Protein AF-A0A8X6P2R5-F1 (afdb_monomer)

Mean predicted aligned error: 10.65 Å

Solvent-accessible surface area (backbone atoms only — not comparable to full-atom values): 6986 Å² total; per-residue (Å²): 124,99,54,51,82,60,43,61,66,60,49,16,66,75,67,75,42,58,52,66,58,53,51,44,44,39,43,71,74,64,56,28,42,82,30,75,70,79,88,73,84,86,79,54,84,68,47,58,60,54,51,50,55,51,51,53,53,52,51,52,46,39,72,77,31,88,56,49,70,78,73,58,84,86,85,84,88,81,93,84,74,93,63,94,65,81,55,64,92,75,45,50,32,60,32,83,59,75,77,80,71,82,72,80,79,79,127

Sequence (107 aa):
MRNPSTSTRSASLRLGIPRTTVTRILSKRLKLHPCKVQVLHELKPNDKPKRFYFTMRILYKSDEDNCYLKNVIFSDESTFHTSDYVNRRNCRIWGLESPRAIRKSTQ

Organism: Nephila pilipes (NCBI:txid299642)

Radius of gyration: 21.49 Å; Cα contacts (8 Å, |Δi|>4): 66; chains: 1; bounding box: 44×30×50 Å

InterPro domains:
  IPR036397 Ribonuclease H superfamily [G3DSA:3.30.420.10] (38-107)

Secondary structure (DSSP, 8-state):
---TT--HHHHHHHHT--HHHHHHIIIIIS--EEEEPP--PPPPTTHHHHHHHHHHHHHHHHHH-TTGGGGPPP--------S----GGG-EEEESS----------

Foldseek 3Di:
DVDQQDDLVNVCVVVVHDSVVSVCCLCPVVVWDWAQDDDDDDDDPVNVVVVVVVVVVVVVVCVVPVCPVVPDDDDDDDDDDPDPPPDSRPGITIGNDHCPPDDDPDD

Nearest PDB structures (foldseek):
  3nrv-assembly1_A  TM=4.110E-01  e=1.539E+00  Acinetobacter baylyi ADP1
  4j2n-assembly1_B  TM=4.995E-01  e=7.676E+00  Pukovnikvirus pukovnik

Structure (mmCIF, N/CA/C/O backbone):
data_AF-A0A8X6P2R5-F1
#
_entry.id   AF-A0A8X6P2R5-F1
#
loop_
_atom_site.group_PDB
_atom_site.id
_atom_site.type_symbol
_atom_site.label_atom_id
_atom_site.label_alt_id
_atom_site.label_comp_id
_atom_site.label_asym_id
_atom_site.label_entity_id
_atom_site.label_seq_id
_atom_site.pdbx_PDB_ins_code
_atom_site.Cartn_x
_atom_site.Cartn_y
_atom_site.Cartn_z
_atom_site.occupancy
_atom_site.B_iso_or_equiv
_atom_site.auth_seq_id
_atom_site.auth_comp_id
_atom_site.auth_asym_id
_atom_site.auth_atom_id
_atom_site.pdbx_PDB_model_num
ATOM 1 N N . MET A 1 1 ? -14.362 -11.516 21.074 1.00 48.41 1 MET A N 1
ATOM 2 C CA . MET A 1 1 ? -15.133 -10.828 20.011 1.00 48.41 1 MET A CA 1
ATOM 3 C C . MET A 1 1 ? -15.448 -11.852 18.934 1.00 48.41 1 MET A C 1
ATOM 5 O O . MET A 1 1 ? -14.516 -12.326 18.309 1.00 48.41 1 MET A O 1
ATOM 9 N N . ARG A 1 2 ? -16.721 -12.225 18.738 1.00 42.22 2 ARG A N 1
ATOM 10 C CA . ARG A 1 2 ? -17.123 -13.237 17.735 1.00 42.22 2 ARG A CA 1
ATOM 11 C C . ARG A 1 2 ? -17.077 -12.713 16.286 1.00 42.22 2 ARG A C 1
ATOM 13 O O . ARG A 1 2 ? -17.149 -13.500 15.359 1.00 42.22 2 ARG A O 1
ATOM 20 N N . ASN A 1 3 ? -16.935 -11.394 16.097 1.00 50.69 3 ASN A N 1
ATOM 21 C CA . ASN A 1 3 ? -16.794 -10.746 14.793 1.00 50.69 3 ASN A CA 1
ATOM 22 C C . ASN A 1 3 ? -15.559 -9.807 14.789 1.00 50.69 3 ASN A C 1
ATOM 24 O O . ASN A 1 3 ? -15.582 -8.798 15.507 1.00 50.69 3 ASN A O 1
ATOM 28 N N . PRO A 1 4 ? -14.511 -10.105 13.994 1.00 55.19 4 PRO A N 1
ATOM 29 C CA . PRO A 1 4 ? -13.272 -9.322 13.921 1.00 55.19 4 PRO A CA 1
ATOM 30 C C . PRO A 1 4 ? -13.463 -7.882 13.407 1.00 55.19 4 PRO A C 1
ATOM 32 O O . PRO A 1 4 ? -12.608 -7.029 13.632 1.00 55.19 4 PRO A O 1
ATOM 35 N N . SER A 1 5 ? -14.588 -7.586 12.746 1.00 56.22 5 SER A N 1
ATOM 36 C CA . SER A 1 5 ? -14.897 -6.280 12.142 1.00 56.22 5 SER A CA 1
ATOM 37 C C . SER A 1 5 ? -15.576 -5.290 13.097 1.00 56.22 5 SER A C 1
ATOM 39 O O . SER A 1 5 ? -15.911 -4.173 12.706 1.00 56.22 5 SER A O 1
ATOM 41 N N . THR A 1 6 ? -15.809 -5.672 14.355 1.00 67.19 6 THR A N 1
ATOM 42 C CA . THR A 1 6 ? -16.409 -4.766 15.339 1.00 67.19 6 THR A CA 1
ATOM 43 C C . THR A 1 6 ? -15.396 -3.719 15.806 1.00 67.19 6 THR A C 1
ATOM 45 O O . THR A 1 6 ? -14.401 -4.054 16.444 1.00 67.19 6 THR A O 1
ATOM 48 N N . SER A 1 7 ? -15.696 -2.434 15.597 1.00 75.56 7 SER A N 1
ATOM 49 C CA . SER A 1 7 ? -14.877 -1.347 16.144 1.00 75.56 7 SER A CA 1
ATOM 50 C C . SER A 1 7 ? -14.935 -1.294 17.680 1.00 75.56 7 SER A C 1
ATOM 52 O O . SER A 1 7 ? -15.951 -1.627 18.297 1.00 75.56 7 SER A O 1
ATOM 54 N N . THR A 1 8 ? -13.873 -0.794 18.323 1.00 81.50 8 THR A N 1
ATOM 55 C CA . THR A 1 8 ? -13.866 -0.579 19.785 1.00 81.50 8 THR A CA 1
ATOM 56 C C . THR A 1 8 ? -14.941 0.411 20.236 1.00 81.50 8 THR A C 1
ATOM 58 O O . THR A 1 8 ? -15.446 0.286 21.348 1.00 81.50 8 THR A O 1
ATOM 61 N N . ARG A 1 9 ? -15.350 1.341 19.361 1.00 81.31 9 ARG A N 1
ATOM 62 C CA . ARG A 1 9 ? -16.477 2.260 19.587 1.00 81.31 9 ARG A CA 1
ATOM 63 C C . ARG A 1 9 ? -17.809 1.509 19.633 1.00 81.31 9 ARG A C 1
ATOM 65 O O . ARG A 1 9 ? -18.557 1.655 20.589 1.00 81.31 9 ARG A O 1
ATOM 72 N N . SER A 1 10 ? -18.076 0.653 18.650 1.00 82.12 10 SER A N 1
ATOM 73 C CA . SER A 1 10 ? -19.306 -0.150 18.593 1.00 82.12 10 SER A CA 1
ATOM 74 C C . SER A 1 10 ? -19.378 -1.192 19.713 1.00 82.12 10 SER A C 1
ATOM 76 O O . SER A 1 10 ? -20.464 -1.542 20.164 1.00 82.12 10 SER A O 1
ATOM 78 N N . ALA A 1 11 ? -18.236 -1.724 20.157 1.00 83.56 11 ALA A N 1
ATOM 79 C CA . ALA A 1 11 ? -18.177 -2.609 21.320 1.00 83.56 11 ALA A CA 1
ATOM 80 C C . ALA A 1 11 ? -18.438 -1.850 22.628 1.00 83.56 11 ALA A C 1
ATOM 82 O O . ALA A 1 11 ? -19.183 -2.337 23.466 1.00 83.56 11 ALA A O 1
ATOM 83 N N . SER A 1 12 ? -17.867 -0.650 22.771 1.00 87.44 12 SER A N 1
ATOM 84 C CA . SER A 1 12 ? -18.115 0.241 23.909 1.00 87.44 12 SER A CA 1
ATOM 85 C C . SER A 1 12 ? -19.599 0.594 24.029 1.00 87.44 12 SER A C 1
ATOM 87 O O . SER A 1 12 ? -20.169 0.402 25.097 1.00 87.44 12 SER A O 1
ATOM 89 N N . LEU A 1 13 ? -20.241 0.985 22.921 1.00 86.75 13 LEU A N 1
ATOM 90 C CA . LEU A 1 13 ? -21.669 1.314 22.890 1.00 86.75 13 LEU A CA 1
ATOM 91 C C . LEU A 1 13 ? -22.553 0.115 23.260 1.00 86.75 13 LEU A C 1
ATOM 93 O O . LEU A 1 13 ? -23.443 0.244 24.088 1.00 86.75 13 LEU A O 1
ATOM 97 N N . ARG A 1 14 ? -22.291 -1.066 22.683 1.00 87.25 14 ARG A N 1
ATOM 98 C CA . ARG A 1 14 ? -23.108 -2.267 22.939 1.00 87.25 14 ARG A CA 1
ATOM 99 C C . ARG A 1 14 ? -22.955 -2.833 24.345 1.00 87.25 14 ARG A C 1
ATOM 101 O O . ARG A 1 14 ? -23.880 -3.458 24.839 1.00 87.25 14 ARG A O 1
ATOM 108 N N . LEU A 1 15 ? -21.777 -2.679 24.945 1.00 87.88 15 LEU A N 1
ATOM 109 C CA . LEU A 1 15 ? -21.485 -3.217 26.273 1.00 87.88 15 LEU A CA 1
ATOM 110 C C . LEU A 1 15 ? -21.691 -2.182 27.387 1.00 87.88 15 LEU A C 1
ATOM 112 O O . LEU A 1 15 ? -21.594 -2.545 28.551 1.00 87.88 15 LEU A O 1
ATOM 116 N N . GLY A 1 16 ? -21.903 -0.903 27.052 1.00 90.06 16 GLY A N 1
ATOM 117 C CA . GLY A 1 16 ? -21.950 0.192 28.029 1.00 90.06 16 GLY A CA 1
ATOM 118 C C . GLY A 1 16 ? -20.615 0.443 28.747 1.00 90.06 16 GLY A C 1
ATOM 119 O O . GLY A 1 16 ? -20.579 1.065 29.801 1.00 90.06 16 GLY A O 1
ATOM 120 N N . ILE A 1 17 ? -19.500 -0.057 28.205 1.00 91.81 17 ILE A N 1
ATOM 121 C CA . ILE A 1 17 ? -18.177 -0.002 28.842 1.00 91.81 17 ILE A CA 1
ATOM 122 C C . ILE A 1 17 ? -17.337 1.096 28.181 1.00 91.81 17 ILE A C 1
ATOM 124 O O . ILE A 1 17 ? -17.324 1.171 26.949 1.00 91.81 17 ILE A O 1
ATOM 128 N N . PRO A 1 18 ? -16.542 1.885 28.931 1.00 92.69 18 PRO A N 1
ATOM 129 C CA . PRO A 1 18 ? -15.615 2.844 28.339 1.00 92.69 18 PRO A CA 1
ATOM 130 C C . PRO A 1 18 ? -14.657 2.205 27.323 1.00 92.69 18 PRO A C 1
ATOM 132 O O . PRO A 1 18 ? -14.107 1.119 27.534 1.00 92.69 18 PRO A O 1
ATOM 135 N N . ARG A 1 19 ? -14.390 2.908 26.218 1.00 88.25 19 ARG A N 1
ATOM 136 C CA . ARG A 1 19 ? -13.525 2.426 25.122 1.00 88.25 19 ARG A CA 1
ATOM 137 C C . ARG A 1 19 ? -12.114 2.026 25.585 1.00 88.25 19 ARG A C 1
ATOM 139 O O . ARG A 1 19 ? -11.520 1.096 25.030 1.00 88.25 19 ARG A O 1
ATOM 146 N N . THR A 1 20 ? -11.583 2.695 26.605 1.00 90.25 20 THR A N 1
ATOM 147 C CA . THR A 1 20 ? -10.295 2.374 27.244 1.00 90.25 20 THR A CA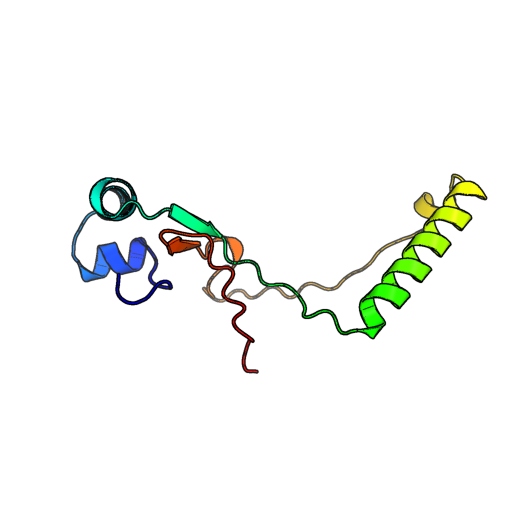 1
ATOM 148 C C . THR A 1 20 ? -10.323 0.989 27.885 1.00 90.25 20 THR A C 1
ATOM 150 O O . THR A 1 20 ? -9.428 0.177 27.650 1.00 90.25 20 THR A O 1
ATOM 153 N N . THR A 1 21 ? -11.393 0.668 28.611 1.00 91.06 21 THR A N 1
ATOM 154 C CA . THR A 1 21 ? -11.595 -0.645 29.228 1.00 91.06 21 THR A CA 1
ATOM 155 C C . THR A 1 21 ? -11.757 -1.735 28.174 1.00 91.06 21 THR A C 1
ATOM 157 O O . THR A 1 21 ? -11.115 -2.775 28.296 1.00 91.06 21 THR A O 1
ATOM 160 N N . VAL A 1 22 ? -12.499 -1.485 27.089 1.00 89.12 22 VAL A N 1
ATOM 161 C CA . VAL A 1 22 ? -12.587 -2.423 25.950 1.00 89.12 22 VAL A CA 1
ATOM 162 C C . VAL A 1 22 ? -11.198 -2.709 25.369 1.00 89.12 22 VAL A C 1
ATOM 164 O O . VAL A 1 22 ? -10.827 -3.865 25.183 1.00 89.12 22 VAL A O 1
ATOM 167 N N . THR A 1 23 ? -10.391 -1.670 25.143 1.00 87.69 23 THR A N 1
ATOM 168 C CA . THR A 1 23 ? -9.031 -1.811 24.592 1.00 87.69 23 THR A CA 1
ATOM 169 C C . THR A 1 23 ? -8.105 -2.566 25.551 1.00 87.69 23 THR A C 1
ATOM 171 O O . THR A 1 23 ? -7.314 -3.412 25.124 1.00 87.69 23 THR A O 1
ATOM 174 N N . ARG A 1 24 ? -8.229 -2.319 26.859 1.00 91.44 24 ARG A N 1
ATOM 175 C CA . ARG A 1 24 ? -7.473 -3.027 27.899 1.00 91.44 24 ARG A CA 1
ATOM 176 C C . ARG A 1 24 ? -7.858 -4.502 27.973 1.00 91.44 24 ARG A C 1
ATOM 178 O O . ARG A 1 24 ? -6.97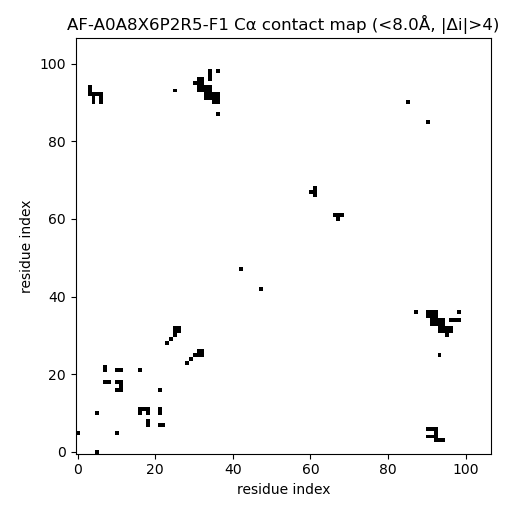6 -5.345 28.075 1.00 91.44 24 ARG A O 1
ATOM 185 N N . ILE A 1 25 ? -9.144 -4.834 27.874 1.00 89.81 25 ILE A N 1
ATOM 186 C CA . ILE A 1 25 ? -9.600 -6.230 27.829 1.00 89.81 25 ILE A CA 1
ATOM 187 C C . ILE A 1 25 ? -9.039 -6.926 26.581 1.00 89.81 25 ILE A C 1
ATOM 189 O O . ILE A 1 25 ? -8.467 -8.008 26.703 1.00 89.81 25 ILE A O 1
ATOM 193 N N . LEU A 1 26 ? -9.132 -6.292 25.406 1.00 87.81 26 LEU A N 1
ATOM 194 C CA . LEU A 1 26 ? -8.623 -6.852 24.148 1.00 87.81 26 LEU A CA 1
ATOM 195 C C . LEU A 1 26 ? -7.113 -7.127 24.205 1.00 87.81 26 LEU A C 1
ATOM 197 O O . LEU A 1 26 ? -6.687 -8.229 23.885 1.00 87.81 26 LEU A O 1
ATOM 201 N N . SER A 1 27 ? -6.317 -6.162 24.665 1.00 87.94 27 SER A N 1
ATOM 202 C CA . SER A 1 27 ? -4.849 -6.268 24.670 1.00 87.94 27 SER A CA 1
ATOM 203 C C . SER A 1 27 ? -4.272 -7.034 25.864 1.00 87.94 27 SER A C 1
ATOM 205 O O . SER A 1 27 ? -3.310 -7.777 25.699 1.00 87.94 27 SER A O 1
ATOM 207 N N . LYS A 1 28 ? -4.820 -6.867 27.074 1.00 89.50 28 LYS A N 1
ATOM 208 C CA . LYS A 1 28 ? -4.235 -7.426 28.308 1.00 89.50 28 LYS A CA 1
ATOM 209 C C . LYS A 1 28 ? -4.868 -8.741 28.742 1.00 89.50 28 LYS A C 1
ATOM 211 O O . LYS A 1 28 ? -4.148 -9.618 29.202 1.00 89.50 28 LYS A O 1
ATOM 216 N N . ARG A 1 29 ? -6.190 -8.894 28.603 1.00 88.69 29 ARG A N 1
ATOM 217 C CA . ARG A 1 29 ? -6.881 -10.142 28.980 1.00 88.69 29 ARG A CA 1
ATOM 218 C C . ARG A 1 29 ? -6.912 -11.145 27.836 1.00 88.69 29 ARG A C 1
ATOM 220 O O . ARG A 1 29 ? -6.641 -12.316 28.050 1.00 88.69 29 ARG A O 1
ATOM 227 N N . LEU A 1 30 ? -7.234 -10.676 26.631 1.00 87.75 30 LEU A N 1
ATOM 228 C CA . LEU A 1 30 ? -7.386 -11.529 25.449 1.00 87.75 30 LEU A CA 1
ATOM 229 C C . LEU A 1 30 ? -6.117 -11.615 24.590 1.00 87.75 30 LEU A C 1
ATOM 231 O O . LEU A 1 30 ? -6.095 -12.399 23.648 1.00 87.75 30 LEU A O 1
ATOM 235 N N . LYS A 1 31 ? -5.079 -10.822 24.904 1.00 86.81 31 LYS A N 1
ATOM 236 C CA . LYS A 1 31 ? -3.794 -10.781 24.181 1.00 86.81 31 LYS A CA 1
ATOM 237 C C . LYS A 1 31 ? -3.953 -10.581 22.663 1.00 86.81 31 LYS A C 1
ATOM 239 O O . LYS A 1 31 ? -3.184 -11.111 21.874 1.00 86.81 31 LYS A O 1
ATOM 244 N N . LEU A 1 32 ? -4.968 -9.818 22.251 1.00 85.56 32 LEU A N 1
ATOM 245 C CA . LEU A 1 32 ? -5.220 -9.484 20.850 1.00 85.56 32 LEU A CA 1
ATOM 246 C C . LEU A 1 32 ? -4.461 -8.222 20.453 1.00 85.56 32 LEU A C 1
ATOM 248 O O . LEU A 1 32 ? -4.413 -7.239 21.200 1.00 85.56 32 LEU A O 1
ATOM 252 N N . HIS A 1 33 ? -3.964 -8.221 19.224 1.00 83.50 33 HIS A N 1
ATOM 253 C CA . 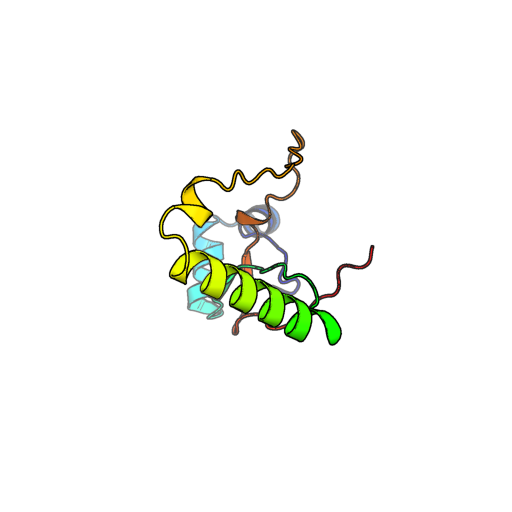HIS A 1 33 ? -3.267 -7.100 18.619 1.00 83.50 33 HIS A CA 1
ATOM 254 C C . HIS A 1 33 ? -4.142 -6.424 17.557 1.00 83.50 33 HIS A C 1
ATOM 256 O O . HIS A 1 33 ? -4.923 -7.091 16.871 1.00 83.50 33 HIS A O 1
ATOM 262 N N . PRO A 1 34 ? -4.045 -5.092 17.410 1.00 82.19 34 PRO A N 1
ATOM 263 C CA . PRO A 1 34 ? -4.716 -4.388 16.335 1.00 82.19 34 PRO A CA 1
ATOM 264 C C . PRO A 1 34 ? -3.990 -4.651 15.012 1.00 82.19 34 PRO A C 1
ATOM 266 O O . PRO A 1 34 ? -2.866 -4.204 14.796 1.00 82.19 34 PRO A O 1
ATOM 269 N N . CYS A 1 35 ? -4.661 -5.326 14.094 1.00 79.31 35 CYS A N 1
ATOM 270 C CA . CYS A 1 35 ? -4.187 -5.607 12.752 1.00 79.31 35 CYS A CA 1
ATOM 271 C C . CYS A 1 35 ? -4.801 -4.620 11.757 1.00 79.31 35 CYS A C 1
ATOM 273 O O . CYS A 1 35 ? -6.024 -4.446 11.692 1.00 79.31 35 CYS A O 1
ATOM 275 N N . LYS A 1 36 ? -3.948 -3.966 10.964 1.00 77.81 36 LYS A N 1
ATOM 276 C CA . LYS A 1 36 ? -4.386 -3.076 9.886 1.00 77.81 36 LYS A CA 1
ATOM 277 C C . LYS A 1 36 ? -4.819 -3.917 8.690 1.00 77.81 36 LYS A C 1
ATOM 279 O O . LYS A 1 36 ? -4.033 -4.715 8.187 1.00 77.81 36 LYS A O 1
ATOM 284 N N . VAL A 1 37 ? -6.048 -3.714 8.223 1.00 75.94 37 VAL A N 1
ATOM 285 C CA . VAL A 1 37 ? -6.533 -4.374 7.006 1.00 75.94 37 VAL A CA 1
ATOM 286 C C . VAL A 1 37 ? -5.807 -3.780 5.802 1.00 75.94 37 VAL A C 1
ATOM 288 O O . VAL A 1 37 ? -5.831 -2.564 5.600 1.00 75.94 37 VAL A O 1
ATOM 291 N N . GLN A 1 38 ? -5.158 -4.633 5.013 1.00 75.62 38 GLN A N 1
ATOM 292 C CA . GLN A 1 38 ? -4.568 -4.261 3.732 1.00 75.62 38 GLN A CA 1
ATOM 293 C C . GLN A 1 38 ? -5.480 -4.755 2.613 1.00 75.62 38 GLN A C 1
ATOM 295 O O . GLN A 1 38 ? -5.811 -5.936 2.548 1.00 75.62 38 GLN A O 1
ATOM 300 N N . VAL A 1 39 ? -5.901 -3.839 1.745 1.00 76.00 39 VAL A N 1
ATOM 301 C CA . VAL A 1 39 ? -6.580 -4.181 0.494 1.00 76.00 39 VAL A CA 1
ATOM 302 C C . VAL A 1 39 ? -5.506 -4.172 -0.579 1.00 76.00 39 VAL A C 1
ATOM 304 O O . VAL A 1 39 ? -4.920 -3.126 -0.849 1.00 76.00 39 VAL A O 1
ATOM 307 N N . LEU A 1 40 ? -5.217 -5.342 -1.133 1.00 79.56 40 LEU A N 1
ATOM 308 C CA . LEU A 1 40 ? -4.223 -5.525 -2.183 1.00 79.56 40 LEU A CA 1
ATOM 309 C C . LEU A 1 40 ? -4.943 -5.935 -3.464 1.00 79.56 40 LEU A C 1
ATOM 311 O O . LEU A 1 40 ? -5.932 -6.666 -3.410 1.00 79.56 40 LEU A O 1
ATOM 315 N N . HIS A 1 41 ? -4.452 -5.463 -4.607 1.00 81.38 41 HIS A N 1
ATOM 316 C CA . HIS A 1 41 ? -4.916 -5.964 -5.895 1.00 81.38 41 HIS A CA 1
ATOM 317 C C . HIS A 1 41 ? -4.387 -7.387 -6.102 1.00 81.38 41 HIS A C 1
ATOM 319 O O . HIS A 1 41 ? -3.211 -7.656 -5.840 1.00 81.38 41 HIS A O 1
ATOM 325 N N . GLU A 1 42 ? -5.249 -8.296 -6.555 1.00 86.62 42 GLU A N 1
ATOM 326 C CA . GLU A 1 42 ? -4.841 -9.656 -6.908 1.00 86.62 42 GLU A CA 1
ATOM 327 C C . GLU A 1 42 ? -3.939 -9.594 -8.145 1.00 86.62 42 GLU A C 1
ATOM 329 O O . GLU A 1 42 ? -4.356 -9.123 -9.199 1.00 86.62 42 GLU A O 1
ATOM 334 N N . LEU A 1 43 ? -2.686 -10.038 -8.012 1.00 88.31 43 LEU A N 1
ATOM 335 C CA . LEU A 1 43 ? -1.758 -10.094 -9.139 1.00 88.31 43 LEU A CA 1
ATOM 336 C C . LEU A 1 43 ? -2.028 -11.354 -9.955 1.00 88.31 43 LEU A C 1
ATOM 338 O O . LEU A 1 43 ? -1.869 -12.471 -9.456 1.00 88.31 43 LEU A O 1
ATOM 342 N N . LYS A 1 44 ? -2.373 -11.175 -11.227 1.00 91.50 44 LYS A N 1
ATOM 343 C CA . LYS A 1 44 ? -2.483 -12.263 -12.195 1.00 91.50 44 LYS A CA 1
ATOM 344 C C . LYS A 1 44 ? -1.082 -12.758 -12.580 1.00 91.50 44 LYS A C 1
ATOM 346 O O . LYS A 1 44 ? -0.116 -11.991 -12.496 1.00 91.50 44 LYS A O 1
ATOM 351 N N . PRO A 1 45 ? -0.938 -14.007 -13.062 1.00 90.94 45 PRO A N 1
ATOM 352 C CA . PRO A 1 45 ? 0.363 -14.558 -13.457 1.00 90.94 45 PRO A CA 1
ATOM 353 C C . PRO A 1 45 ? 1.152 -13.654 -14.419 1.00 90.94 45 PRO A C 1
ATOM 355 O O . PRO A 1 45 ? 2.356 -13.476 -14.252 1.00 90.94 45 PRO A O 1
ATOM 358 N N . ASN A 1 46 ? 0.457 -12.995 -15.352 1.00 93.50 46 ASN A N 1
ATOM 359 C CA . ASN A 1 46 ? 1.066 -12.102 -16.341 1.00 93.50 46 ASN A CA 1
ATOM 360 C C . ASN A 1 46 ? 1.410 -10.700 -15.814 1.00 93.50 46 ASN A C 1
ATOM 362 O O . ASN A 1 46 ? 2.104 -9.953 -16.503 1.00 93.50 46 ASN A O 1
ATOM 366 N N . ASP A 1 47 ? 0.974 -10.318 -14.614 1.00 93.50 47 ASP A N 1
ATOM 367 C CA . ASP A 1 47 ? 1.266 -8.984 -14.079 1.00 93.50 47 ASP A CA 1
ATOM 368 C C . ASP A 1 47 ? 2.718 -8.879 -13.615 1.00 93.50 47 ASP A C 1
ATOM 370 O O . ASP A 1 47 ? 3.351 -7.839 -13.788 1.00 93.50 47 ASP A O 1
ATOM 374 N N . LYS A 1 48 ? 3.279 -9.965 -13.071 1.00 92.62 48 LYS A N 1
ATOM 375 C CA . LYS A 1 48 ? 4.686 -10.015 -12.646 1.00 92.62 48 LYS A CA 1
ATOM 376 C C . LYS A 1 48 ? 5.664 -9.719 -13.793 1.00 92.62 48 LYS A C 1
ATOM 378 O O . LYS A 1 48 ? 6.443 -8.778 -13.634 1.00 92.62 48 LYS A O 1
ATOM 383 N N . PRO A 1 49 ? 5.627 -10.427 -14.942 1.00 96.19 49 PRO A N 1
ATOM 384 C CA . PRO A 1 49 ? 6.531 -10.125 -16.047 1.00 96.19 49 PRO A CA 1
ATOM 385 C C . PRO A 1 49 ? 6.288 -8.722 -16.614 1.00 96.19 49 PRO A C 1
ATOM 387 O O . PRO A 1 49 ? 7.246 -7.987 -16.824 1.00 96.19 49 PRO A O 1
ATOM 390 N N . LYS A 1 50 ? 5.030 -8.282 -16.775 1.00 96.19 50 LYS A N 1
ATOM 391 C CA . LYS A 1 50 ? 4.722 -6.922 -17.260 1.00 96.19 50 LYS A CA 1
ATOM 392 C C . LYS A 1 50 ? 5.323 -5.833 -16.371 1.00 96.19 50 LYS A C 1
ATOM 394 O O . LYS A 1 50 ? 5.928 -4.890 -16.878 1.00 96.19 50 LYS A O 1
ATOM 399 N N . ARG A 1 51 ? 5.185 -5.975 -15.049 1.00 95.50 51 ARG A N 1
ATOM 400 C CA . ARG A 1 51 ? 5.775 -5.046 -14.077 1.00 95.50 51 ARG A CA 1
ATOM 401 C C . ARG A 1 51 ? 7.298 -5.063 -14.148 1.00 95.50 51 ARG A C 1
ATOM 403 O O . ARG A 1 51 ? 7.889 -3.991 -14.158 1.00 95.50 51 ARG A O 1
ATOM 410 N N . PHE A 1 52 ? 7.910 -6.243 -14.257 1.00 96.19 52 PHE A N 1
ATOM 411 C CA . PHE A 1 52 ? 9.360 -6.379 -14.399 1.00 96.19 52 PHE A CA 1
ATOM 412 C C . PHE A 1 52 ? 9.887 -5.674 -15.659 1.00 96.19 52 PHE A C 1
A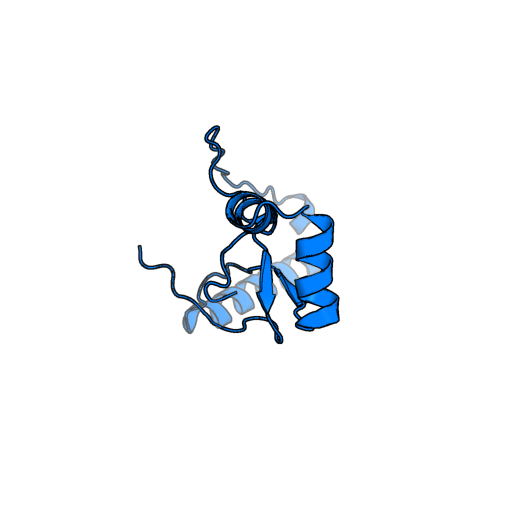TOM 414 O O . PHE A 1 52 ? 10.772 -4.822 -15.565 1.00 96.19 52 PHE A O 1
ATOM 421 N N . TYR A 1 53 ? 9.293 -5.944 -16.825 1.00 97.19 53 TYR A N 1
ATOM 422 C CA . TYR A 1 53 ? 9.692 -5.295 -18.077 1.00 97.19 53 TYR A CA 1
ATOM 423 C C . TYR A 1 53 ? 9.507 -3.780 -18.028 1.00 97.19 53 TYR A C 1
ATOM 425 O O . TYR A 1 53 ? 10.379 -3.039 -18.477 1.00 97.19 53 TYR A O 1
ATOM 433 N N . PHE A 1 54 ? 8.406 -3.302 -17.440 1.00 94.81 54 PHE A N 1
ATOM 434 C CA . PHE A 1 54 ? 8.207 -1.872 -17.228 1.00 94.81 54 PHE A CA 1
ATOM 435 C C . PHE A 1 54 ? 9.318 -1.272 -16.357 1.00 94.81 54 PHE A C 1
ATOM 437 O O . PHE A 1 54 ? 9.903 -0.264 -16.748 1.00 94.81 54 PHE A O 1
ATOM 444 N N . THR A 1 55 ? 9.650 -1.899 -15.221 1.00 95.88 55 THR A N 1
ATOM 445 C CA . THR A 1 55 ? 10.707 -1.401 -14.326 1.00 95.88 55 THR A CA 1
ATOM 446 C C . THR A 1 55 ? 12.077 -1.380 -14.994 1.00 95.88 55 THR A C 1
ATOM 448 O O . THR A 1 55 ? 12.769 -0.374 -14.891 1.00 95.88 55 THR A O 1
ATOM 451 N N . MET A 1 56 ? 12.437 -2.428 -15.742 1.00 97.44 56 MET A N 1
ATOM 452 C CA . MET A 1 56 ? 13.704 -2.476 -16.481 1.00 97.44 56 MET A CA 1
ATOM 453 C C . MET A 1 56 ? 13.772 -1.388 -17.553 1.00 97.44 56 MET A C 1
ATOM 455 O O . MET A 1 56 ? 14.786 -0.714 -17.689 1.00 97.44 56 MET A O 1
ATOM 459 N N . ARG A 1 57 ? 12.670 -1.156 -18.274 1.00 95.38 57 ARG A N 1
ATOM 460 C CA . ARG A 1 57 ? 12.600 -0.104 -19.293 1.00 95.38 57 ARG A CA 1
ATOM 461 C C . ARG A 1 57 ? 12.770 1.294 -18.699 1.00 95.38 57 ARG A C 1
ATOM 463 O O . ARG A 1 57 ? 13.417 2.132 -19.313 1.00 95.38 57 ARG A O 1
ATOM 470 N N . ILE A 1 58 ? 12.154 1.566 -17.549 1.00 94.75 58 ILE A N 1
ATOM 471 C CA . ILE A 1 58 ? 12.299 2.864 -16.876 1.00 94.75 58 ILE A CA 1
ATOM 472 C C . ILE A 1 58 ? 13.718 3.035 -16.328 1.00 94.75 58 ILE A C 1
ATOM 474 O O . ILE A 1 58 ? 14.266 4.122 -16.461 1.00 94.75 58 ILE A O 1
ATOM 478 N N . LEU A 1 59 ? 14.312 1.973 -15.776 1.00 95.00 59 LEU A N 1
ATOM 479 C CA . LEU A 1 59 ? 15.692 1.984 -15.292 1.00 95.00 59 LEU A CA 1
ATOM 480 C C . LEU A 1 59 ? 16.671 2.328 -16.420 1.00 95.00 59 LEU A C 1
ATOM 482 O O . LEU A 1 59 ? 17.385 3.313 -16.314 1.00 95.00 59 LEU A O 1
ATOM 486 N N . TYR A 1 60 ? 16.612 1.597 -17.535 1.00 96.12 60 TYR A N 1
A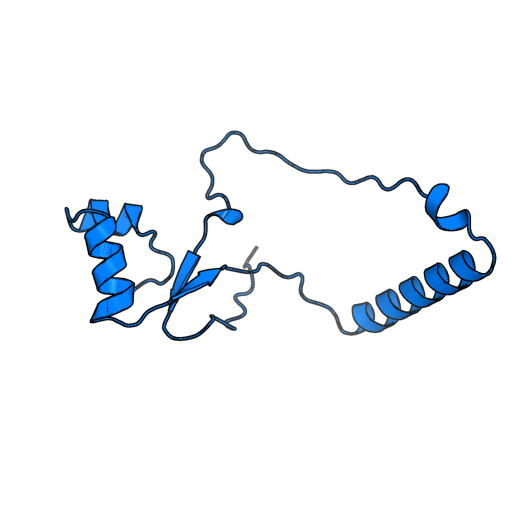TOM 487 C CA . TYR A 1 60 ? 17.487 1.825 -18.688 1.00 96.12 60 TYR A CA 1
ATOM 488 C C . TYR A 1 60 ? 17.381 3.258 -19.231 1.00 96.12 60 TYR A C 1
ATOM 490 O O . TYR A 1 60 ? 18.386 3.923 -19.450 1.00 96.12 60 TYR A O 1
ATOM 498 N N . LYS A 1 61 ? 16.156 3.779 -19.374 1.00 93.31 61 LYS A N 1
ATOM 499 C CA . LYS A 1 61 ? 15.949 5.167 -19.816 1.00 93.31 61 LYS A CA 1
ATOM 500 C C . LYS A 1 61 ? 16.460 6.202 -18.817 1.00 93.31 61 LYS A C 1
ATOM 502 O O . LYS A 1 61 ? 16.836 7.294 -19.223 1.00 93.31 61 LYS A O 1
ATOM 507 N N . SER A 1 62 ? 16.437 5.878 -17.526 1.00 92.44 62 SER A N 1
ATOM 508 C CA . SER A 1 62 ? 16.988 6.745 -16.488 1.00 92.44 62 SER A CA 1
ATOM 509 C C . SER A 1 62 ? 18.517 6.729 -16.470 1.00 92.44 62 SER A C 1
ATOM 511 O O . SER A 1 62 ? 19.100 7.737 -16.084 1.00 92.44 62 SER A O 1
ATOM 513 N N . ASP A 1 63 ? 19.144 5.620 -16.870 1.00 93.38 63 ASP A N 1
ATOM 514 C CA . ASP A 1 63 ? 20.601 5.515 -17.006 1.00 93.38 63 ASP A CA 1
ATOM 515 C C . ASP A 1 63 ? 21.101 6.254 -18.261 1.00 93.38 63 ASP A C 1
ATOM 517 O O . ASP A 1 63 ? 22.156 6.885 -18.224 1.00 93.38 63 ASP A O 1
ATOM 521 N N . GLU A 1 64 ? 20.340 6.218 -19.363 1.00 93.94 64 GLU A N 1
ATOM 522 C CA . GLU A 1 64 ? 20.661 6.966 -20.590 1.00 93.94 64 GLU A CA 1
ATOM 523 C C . GLU A 1 64 ? 20.456 8.481 -20.440 1.00 93.94 64 GLU A C 1
ATOM 525 O O . GLU A 1 64 ? 21.255 9.270 -20.947 1.00 93.94 64 GLU A O 1
ATOM 530 N N . ASP A 1 65 ? 19.392 8.898 -19.749 1.00 93.19 65 ASP A N 1
ATOM 531 C CA . ASP A 1 65 ? 19.058 10.303 -19.527 1.00 93.19 65 ASP A CA 1
ATOM 532 C C . ASP A 1 65 ? 18.678 10.555 -18.060 1.00 93.19 65 ASP A C 1
ATOM 534 O O . ASP A 1 65 ? 17.569 10.263 -17.601 1.00 93.19 65 ASP A O 1
ATOM 538 N N . ASN A 1 66 ? 19.589 11.210 -17.335 1.00 88.56 66 ASN A N 1
ATOM 539 C CA . ASN A 1 66 ? 19.403 11.624 -15.940 1.00 88.56 66 ASN A CA 1
ATOM 540 C C . ASN A 1 66 ? 18.208 12.580 -15.728 1.00 88.56 66 ASN A C 1
ATOM 542 O O . ASN A 1 66 ? 17.770 12.797 -14.591 1.00 88.56 66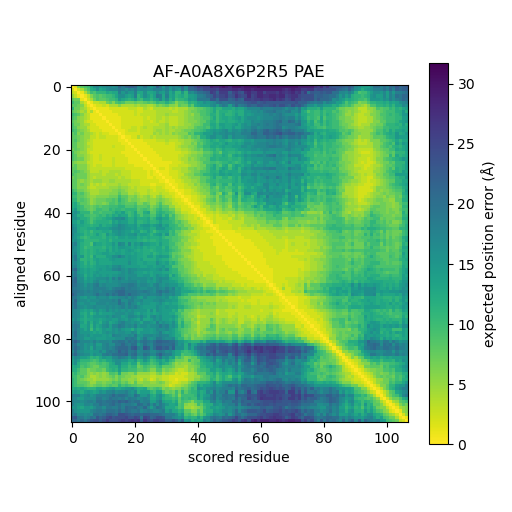 ASN A O 1
ATOM 546 N N . CYS A 1 67 ? 17.685 13.193 -16.791 1.00 91.81 67 CYS A N 1
ATOM 547 C CA . CYS A 1 67 ? 16.509 14.057 -16.759 1.00 91.81 67 CYS A CA 1
ATOM 548 C C . CYS A 1 67 ? 15.220 13.338 -17.176 1.00 91.81 67 CYS A C 1
ATOM 550 O O . CYS A 1 67 ? 14.147 13.925 -17.024 1.00 91.81 67 CYS A O 1
ATOM 552 N N . TYR A 1 68 ? 15.278 12.074 -17.607 1.00 91.19 68 TYR A N 1
ATOM 553 C CA . TYR A 1 68 ? 14.121 11.334 -18.111 1.00 91.19 68 TYR A CA 1
ATOM 554 C C . TYR A 1 68 ? 12.938 11.371 -17.136 1.00 91.19 68 TYR A C 1
ATOM 556 O O . TYR A 1 68 ? 11.843 11.799 -17.496 1.00 91.19 68 TYR A O 1
ATOM 564 N N . LEU A 1 69 ? 13.164 11.008 -15.868 1.00 91.81 69 LEU A N 1
ATOM 565 C CA . LEU A 1 69 ? 12.117 11.014 -14.839 1.00 91.81 69 LEU A CA 1
ATOM 566 C C . LEU A 1 69 ? 11.634 12.422 -14.468 1.00 91.81 69 LEU A C 1
ATOM 568 O O . LEU A 1 69 ? 10.496 12.565 -14.028 1.00 91.81 69 LEU A O 1
ATOM 572 N N . LYS A 1 70 ? 12.458 13.460 -14.664 1.00 92.38 70 LYS A N 1
ATOM 573 C CA . LYS A 1 70 ? 12.071 14.857 -14.394 1.00 92.38 70 LYS A CA 1
ATOM 574 C C . LYS A 1 70 ? 11.058 15.376 -15.415 1.00 92.38 70 LYS A C 1
ATOM 576 O O . LYS A 1 70 ? 10.291 16.277 -15.097 1.00 92.38 70 LYS A O 1
ATOM 581 N N . ASN A 1 71 ? 11.033 14.779 -16.605 1.00 92.38 71 ASN A N 1
ATOM 582 C CA . ASN A 1 71 ? 10.114 15.128 -17.685 1.00 92.38 71 ASN A CA 1
ATOM 583 C C . ASN A 1 71 ? 8.826 14.283 -17.672 1.00 92.38 71 ASN A C 1
ATOM 585 O O . ASN A 1 71 ? 7.953 14.474 -18.519 1.00 92.38 71 ASN A O 1
ATOM 589 N N . VAL A 1 72 ? 8.686 13.342 -16.730 1.00 92.69 72 VAL A N 1
ATOM 590 C CA . VAL A 1 72 ? 7.479 12.519 -1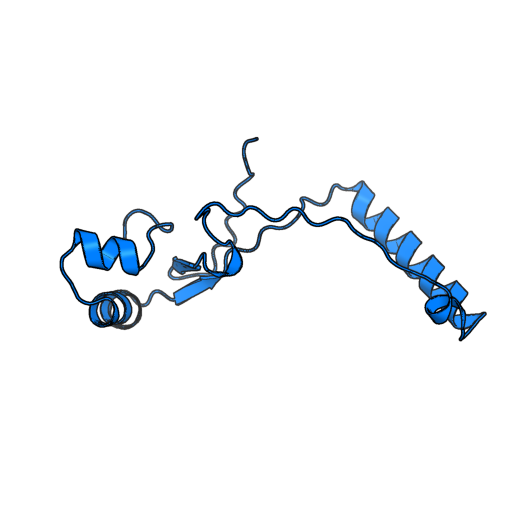6.588 1.00 92.69 72 VAL A CA 1
ATOM 591 C C . VAL A 1 72 ? 6.500 13.196 -15.635 1.00 92.69 72 VAL A C 1
ATOM 593 O O . VAL A 1 72 ? 6.786 13.379 -14.455 1.00 92.69 72 VAL A O 1
ATOM 596 N N . ILE A 1 73 ? 5.303 13.502 -16.136 1.00 95.12 73 ILE A N 1
ATOM 597 C CA . ILE A 1 73 ? 4.189 13.996 -15.325 1.00 95.12 73 ILE A CA 1
ATOM 598 C C . ILE A 1 73 ? 3.219 12.839 -15.089 1.00 95.12 73 ILE A C 1
ATOM 600 O O . ILE A 1 73 ? 2.645 12.290 -16.030 1.00 95.12 73 ILE A O 1
ATOM 604 N N . PHE A 1 74 ? 3.035 12.469 -13.824 1.00 93.56 74 PHE A N 1
ATOM 605 C CA . PHE A 1 74 ? 2.035 11.485 -13.421 1.00 93.56 74 PHE A CA 1
ATOM 606 C C . PHE A 1 74 ? 0.706 12.181 -13.128 1.00 93.56 74 PHE A C 1
ATOM 608 O O . PHE A 1 74 ? 0.674 13.223 -12.476 1.00 93.56 74 PHE A O 1
ATOM 615 N N . SER A 1 75 ? -0.389 11.576 -13.575 1.00 95.44 75 SER A N 1
ATOM 616 C CA . SER A 1 75 ? -1.749 11.965 -13.207 1.00 95.44 75 SER A CA 1
ATOM 617 C C . SER A 1 75 ? -2.525 10.726 -12.771 1.00 95.44 75 SER A C 1
ATOM 619 O O . SER A 1 75 ? -2.234 9.617 -13.223 1.00 95.44 75 SER A O 1
ATOM 621 N N . ASP A 1 76 ? -3.460 10.916 -11.848 1.00 94.00 76 ASP A N 1
ATOM 622 C CA . ASP A 1 76 ? -4.383 9.891 -11.367 1.00 94.00 76 ASP A CA 1
ATOM 623 C C . ASP A 1 76 ? -5.678 10.571 -10.913 1.00 94.00 76 ASP A C 1
ATOM 625 O O . ASP A 1 76 ? -5.672 11.748 -10.531 1.00 94.00 76 ASP A O 1
ATOM 629 N N . GLU A 1 77 ? -6.779 9.831 -10.936 1.00 93.06 77 GLU A N 1
ATOM 630 C CA . GLU A 1 77 ? -8.076 10.302 -10.463 1.00 93.06 77 GLU A CA 1
ATOM 631 C C . GLU A 1 77 ? -8.400 9.669 -9.109 1.00 93.06 77 GLU A C 1
ATOM 633 O O . GLU A 1 77 ? -8.245 8.468 -8.897 1.00 93.06 77 GLU A O 1
ATOM 638 N N . SER A 1 78 ? -8.899 10.476 -8.172 1.00 82.50 78 SER A N 1
ATOM 639 C CA . SER A 1 78 ? -9.349 9.984 -6.871 1.00 82.50 78 SER A CA 1
ATOM 640 C C . SER A 1 78 ? -10.785 10.406 -6.612 1.00 82.50 78 SER A C 1
ATOM 642 O O . SER A 1 78 ? -11.117 11.589 -6.636 1.00 82.50 78 SER A O 1
ATOM 644 N N . THR A 1 79 ? -11.633 9.436 -6.282 1.00 84.56 79 THR A N 1
ATOM 645 C CA . 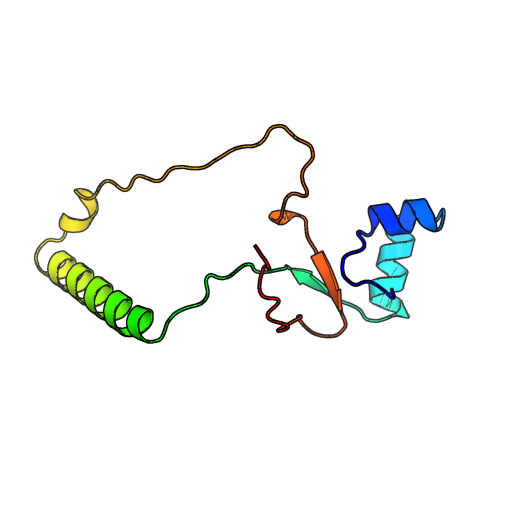THR A 1 79 ? -13.015 9.685 -5.868 1.00 84.56 79 THR A CA 1
ATOM 646 C C . THR A 1 79 ? -13.077 9.996 -4.371 1.00 84.56 79 THR A C 1
ATOM 648 O O . THR A 1 79 ? -12.582 9.227 -3.544 1.00 84.56 79 THR A O 1
ATOM 651 N N . PHE A 1 80 ? -13.720 11.107 -4.006 1.00 74.88 80 PHE A N 1
ATOM 652 C CA . PHE A 1 80 ? -14.014 11.464 -2.618 1.00 74.88 80 PHE A CA 1
ATOM 653 C C . PHE A 1 80 ? -15.519 11.362 -2.372 1.00 74.88 80 PHE A C 1
ATOM 655 O O . PHE A 1 80 ? -16.318 11.853 -3.163 1.00 74.88 80 PHE A O 1
ATOM 662 N N . HIS A 1 81 ? -15.905 10.728 -1.266 1.00 76.44 81 HIS A N 1
ATOM 663 C CA . HIS A 1 81 ? -17.302 10.609 -0.855 1.00 76.44 81 HIS A CA 1
ATOM 664 C C . HIS A 1 81 ? -17.518 11.398 0.439 1.00 76.44 81 HIS A C 1
ATOM 666 O O . HIS A 1 81 ? -16.769 11.218 1.397 1.00 76.44 81 HIS A O 1
ATOM 672 N N . THR A 1 82 ? -18.554 12.238 0.482 1.00 74.06 82 THR A N 1
ATOM 673 C CA . THR A 1 82 ? -18.921 13.050 1.664 1.00 74.06 82 THR A CA 1
ATOM 674 C C . THR A 1 82 ? -19.719 12.257 2.708 1.00 74.06 82 THR A C 1
ATOM 676 O O . THR A 1 82 ? -19.964 12.737 3.807 1.00 74.06 82 THR A O 1
ATOM 679 N N . SER A 1 83 ? -20.141 11.032 2.386 1.00 66.81 83 SER A N 1
ATOM 680 C CA . SER A 1 83 ? -20.835 10.147 3.327 1.00 66.81 83 SER A CA 1
ATOM 681 C C . SER A 1 83 ? -19.886 9.612 4.408 1.00 66.81 83 SER A C 1
ATOM 683 O O . SER A 1 83 ? -18.736 9.307 4.092 1.00 66.81 83 SER A O 1
ATOM 685 N N . ASP A 1 84 ? -20.401 9.354 5.618 1.00 56.12 84 ASP A N 1
ATOM 686 C CA . ASP A 1 84 ? -19.738 8.703 6.776 1.00 56.12 84 ASP A CA 1
ATOM 687 C C . ASP A 1 84 ? -19.269 7.246 6.531 1.00 56.12 84 ASP A C 1
ATOM 689 O O . ASP A 1 84 ? -19.150 6.426 7.450 1.00 56.12 84 ASP A O 1
ATOM 693 N N . TYR A 1 85 ? -19.011 6.876 5.277 1.00 57.47 85 TYR A N 1
ATOM 694 C CA . TYR A 1 85 ? -18.556 5.551 4.909 1.00 57.47 85 TYR A CA 1
ATOM 695 C C . TYR A 1 85 ? -17.253 5.218 5.635 1.00 57.47 85 TYR A C 1
ATOM 697 O O . TYR A 1 85 ? -16.371 6.061 5.821 1.00 57.47 85 TYR A O 1
ATOM 705 N N . VAL A 1 86 ? -17.139 3.960 6.064 1.00 56.53 86 VAL A N 1
ATOM 706 C CA . VAL A 1 86 ? -16.029 3.467 6.883 1.00 56.53 86 VAL A CA 1
ATOM 707 C C . VAL A 1 86 ? -14.701 3.823 6.219 1.00 56.53 86 VAL A C 1
ATOM 709 O O . VAL A 1 86 ? -14.285 3.195 5.244 1.00 56.53 86 VAL A O 1
ATOM 712 N N . ASN A 1 87 ? -14.008 4.817 6.778 1.00 62.66 87 ASN A N 1
ATOM 713 C CA . ASN A 1 87 ? -12.674 5.174 6.328 1.00 62.66 87 ASN A CA 1
ATOM 714 C C . ASN A 1 87 ? -11.767 3.953 6.515 1.00 62.66 87 ASN A C 1
ATOM 716 O O . ASN A 1 87 ? -11.430 3.576 7.643 1.00 62.66 87 ASN A O 1
ATOM 720 N N . ARG A 1 88 ? -11.359 3.339 5.400 1.00 63.12 88 ARG A N 1
ATOM 721 C CA . ARG A 1 88 ? -10.488 2.155 5.369 1.00 63.12 88 ARG A CA 1
ATOM 722 C C . ARG A 1 88 ? -9.215 2.349 6.195 1.00 63.12 88 ARG A C 1
AT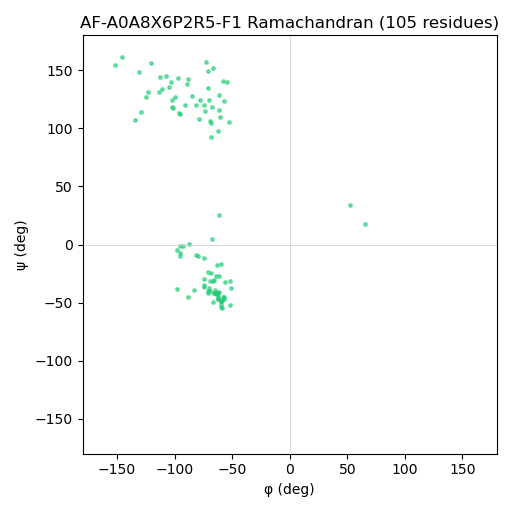OM 724 O O . ARG A 1 88 ? -8.745 1.395 6.809 1.00 63.12 88 ARG A O 1
ATOM 731 N N . ARG A 1 89 ? -8.696 3.582 6.294 1.00 63.50 89 ARG A N 1
ATOM 732 C CA . ARG A 1 89 ? -7.512 3.912 7.110 1.00 63.50 89 ARG A CA 1
ATOM 733 C C . ARG A 1 89 ? -7.743 3.684 8.611 1.00 63.50 89 ARG A C 1
ATOM 735 O O . ARG A 1 89 ? -6.793 3.367 9.322 1.00 63.50 89 ARG A O 1
ATOM 742 N N . ASN A 1 90 ? -8.992 3.776 9.070 1.00 65.38 90 ASN A N 1
ATOM 743 C CA . ASN A 1 90 ? -9.400 3.560 10.461 1.00 65.38 90 ASN A CA 1
ATOM 744 C C . ASN A 1 90 ? -9.902 2.130 10.737 1.00 65.38 90 ASN A C 1
ATOM 746 O O . ASN A 1 90 ? -10.236 1.809 11.881 1.00 65.38 90 ASN A O 1
ATOM 750 N N . CYS A 1 91 ? -9.946 1.256 9.726 1.00 71.56 91 CYS A N 1
ATOM 751 C CA . CYS A 1 91 ? -10.384 -0.124 9.892 1.00 71.56 91 CYS A CA 1
ATOM 752 C C . CYS A 1 91 ? -9.255 -0.977 10.498 1.00 71.56 91 CYS A C 1
ATOM 754 O O . CYS A 1 91 ? -8.249 -1.274 9.848 1.00 71.56 91 CYS A O 1
ATOM 756 N N . ARG A 1 92 ? -9.417 -1.359 11.769 1.00 75.19 92 ARG A N 1
ATOM 757 C CA . ARG A 1 92 ? -8.513 -2.267 12.486 1.00 75.19 92 ARG A CA 1
ATOM 758 C C . ARG A 1 92 ? -9.294 -3.461 13.007 1.00 75.19 92 ARG A C 1
ATOM 760 O O . ARG A 1 92 ? -10.326 -3.287 13.655 1.00 75.19 92 ARG A O 1
ATOM 767 N N . ILE A 1 93 ? -8.763 -4.644 12.743 1.00 78.69 93 ILE A N 1
ATOM 768 C CA . ILE A 1 93 ? -9.271 -5.916 13.249 1.00 78.69 93 ILE A CA 1
ATOM 769 C C . ILE A 1 93 ? -8.448 -6.297 14.480 1.00 78.69 93 ILE A C 1
ATOM 771 O O . ILE A 1 93 ? -7.252 -6.044 14.504 1.00 78.69 93 ILE A O 1
ATOM 775 N N . TRP A 1 94 ? -9.061 -6.889 15.503 1.00 78.94 94 TRP A N 1
ATOM 776 C CA . TRP A 1 94 ? -8.331 -7.402 16.669 1.00 78.94 94 TRP A CA 1
ATOM 777 C C . TRP A 1 94 ? -8.171 -8.919 16.554 1.00 78.94 94 TRP A C 1
ATOM 779 O O . TRP A 1 94 ? -9.176 -9.631 16.533 1.00 78.94 94 TRP A O 1
ATOM 789 N N . GLY A 1 95 ? -6.930 -9.403 16.481 1.00 77.69 95 GLY A N 1
ATOM 790 C CA . GLY A 1 95 ? -6.593 -10.822 16.312 1.00 77.69 95 GLY A CA 1
ATOM 791 C C . GLY A 1 95 ? -5.307 -11.205 17.049 1.00 77.69 95 GLY A C 1
ATOM 792 O O . GLY A 1 95 ? -4.532 -10.331 17.429 1.00 77.69 95 GLY A O 1
ATOM 793 N N . LEU A 1 96 ? -5.103 -12.503 17.293 1.00 72.69 96 LEU A N 1
ATOM 794 C CA . LEU A 1 96 ? -3.848 -13.033 17.858 1.00 72.69 96 LEU A CA 1
ATOM 795 C C . LEU A 1 96 ? -2.702 -12.928 16.842 1.00 72.69 96 LEU A C 1
ATOM 797 O O . LEU A 1 96 ? -1.583 -12.581 17.199 1.00 72.69 96 LEU A O 1
ATOM 801 N N . GLU A 1 97 ? -3.016 -13.156 15.568 1.00 65.06 97 GLU A N 1
ATOM 802 C CA . GLU A 1 97 ? -2.093 -13.058 14.442 1.00 65.06 97 GLU A CA 1
ATOM 803 C C . GLU A 1 97 ? -2.589 -12.025 13.428 1.00 65.06 97 GLU A C 1
ATOM 805 O O . GLU A 1 97 ? -3.790 -11.743 13.339 1.00 65.06 97 GLU A O 1
ATOM 810 N N . SER A 1 98 ? -1.664 -11.475 12.632 1.00 59.12 98 SER A N 1
ATOM 811 C CA . SER A 1 98 ? -2.038 -10.669 11.468 1.00 59.12 98 SER A CA 1
ATOM 812 C C . SER A 1 98 ? -2.929 -11.517 10.558 1.00 59.12 98 SER A C 1
ATOM 814 O O . SER A 1 98 ? -2.492 -12.596 10.148 1.00 59.12 98 SER A O 1
ATOM 816 N N . PRO A 1 99 ? -4.158 -11.077 10.225 1.00 56.97 99 PRO A N 1
ATOM 817 C CA . PRO A 1 99 ? -5.028 -11.825 9.347 1.00 56.97 99 PRO A CA 1
ATOM 818 C C . PRO A 1 99 ? -4.406 -11.802 7.951 1.00 56.97 99 PRO A C 1
ATOM 820 O O . PRO A 1 99 ? -4.681 -10.923 7.142 1.00 56.97 99 PRO A O 1
ATOM 823 N N . ARG A 1 100 ? -3.595 -12.820 7.647 1.00 56.69 100 ARG A N 1
ATOM 824 C CA . ARG A 1 100 ? -3.223 -13.206 6.276 1.00 56.69 100 ARG A CA 1
ATOM 825 C C . ARG A 1 100 ? -4.427 -13.756 5.500 1.00 56.69 100 ARG A C 1
ATOM 827 O O . ARG A 1 100 ? -4.277 -14.228 4.381 1.00 56.69 100 ARG A O 1
ATOM 834 N N . ALA A 1 101 ? -5.616 -13.724 6.104 1.00 57.69 101 ALA A N 1
ATOM 835 C CA . ALA A 1 101 ? -6.874 -14.088 5.490 1.00 57.69 101 ALA A CA 1
ATOM 836 C C . ALA A 1 101 ? -7.156 -13.149 4.309 1.00 57.69 101 ALA A C 1
ATOM 838 O O . ALA A 1 101 ? -7.647 -12.031 4.472 1.00 57.69 101 ALA A O 1
ATOM 839 N N . ILE A 1 102 ? -6.832 -13.627 3.109 1.00 58.12 102 ILE A N 1
ATOM 840 C CA . ILE A 1 102 ? -7.230 -13.005 1.852 1.00 58.12 102 ILE A CA 1
ATOM 841 C C . ILE A 1 102 ? -8.740 -13.187 1.744 1.00 58.12 102 ILE A C 1
ATOM 843 O O . ILE A 1 102 ? -9.233 -14.280 1.471 1.00 58.12 102 ILE A O 1
ATOM 847 N N . ARG A 1 103 ? -9.493 -12.115 1.987 1.00 62.12 103 ARG A N 1
ATOM 848 C CA . ARG A 1 103 ? -10.925 -12.090 1.695 1.00 62.12 103 ARG A CA 1
ATOM 849 C C . ARG A 1 103 ? -11.098 -11.458 0.326 1.00 62.12 103 ARG A C 1
ATOM 851 O O . ARG A 1 103 ? -10.815 -10.273 0.165 1.00 62.12 103 ARG A O 1
ATOM 858 N N . LYS A 1 104 ? -11.538 -12.248 -0.656 1.00 54.31 104 LYS A N 1
ATOM 859 C CA . LYS A 1 104 ? -11.936 -11.702 -1.956 1.00 54.31 104 LYS A CA 1
ATOM 860 C C . LYS A 1 104 ? -13.102 -10.746 -1.714 1.00 54.31 104 LYS A C 1
ATOM 862 O O . LYS A 1 104 ? -14.045 -11.090 -0.999 1.00 54.31 104 LYS A O 1
ATOM 867 N N . SER A 1 105 ? -13.009 -9.526 -2.232 1.00 49.69 105 SER A N 1
ATOM 868 C CA . SER A 1 105 ? -14.172 -8.651 -2.287 1.00 49.69 105 SER A CA 1
ATOM 869 C C . SER A 1 105 ? -15.128 -9.256 -3.305 1.00 49.69 105 SER A C 1
ATOM 871 O O . SER A 1 105 ? -14.836 -9.228 -4.497 1.00 49.69 105 SER A O 1
ATOM 873 N N . THR A 1 106 ? -16.223 -9.848 -2.838 1.00 40.34 106 THR A N 1
ATOM 874 C CA . THR A 1 106 ? -17.372 -10.124 -3.699 1.00 40.34 106 THR A CA 1
ATOM 875 C C . THR A 1 106 ? -17.870 -8.768 -4.195 1.00 40.34 106 THR A C 1
ATOM 877 O O . THR A 1 106 ? -18.185 -7.911 -3.365 1.00 40.34 106 THR A O 1
ATOM 880 N N . GLN A 1 107 ? -17.789 -8.544 -5.508 1.00 34.75 107 GLN A N 1
ATOM 881 C CA . GLN A 1 107 ? -18.481 -7.439 -6.173 1.00 34.75 107 GLN A CA 1
ATOM 882 C C . GLN A 1 107 ? -19.987 -7.664 -6.102 1.00 34.75 107 GLN A C 1
ATOM 884 O O . GLN A 1 107 ? -20.393 -8.848 -6.159 1.00 34.75 107 GLN A O 1
#

pLDDT: mean 80.38, std 15.15, range [34.75, 97.44]